Protein AF-A0A368F590-F1 (afdb_monomer_lite)

Sequence (60 aa):
MEDSKAIVHGLANATEPYHHKQMIIDTEWGGFGDRGEAEYIFTQYDKIIDERSDHPGVNS

Secondary structure (DSSP, 8-state):
---GGGGSSGGGG-SS----S-------GGGTTTTSTTGGG--HHHHHHHHTSSSTTS--

InterPro domains:
  IPR022673 Hexokinase, C-terminal [PF03727] (15-58)
  IPR043129 ATPase, nucleotide binding domain [SSF53067] (18-58)

Structure (mmCIF, N/CA/C/O backbone):
data_AF-A0A368F590-F1
#
_entry.id   AF-A0A368F590-F1
#
loop_
_atom_site.group_PDB
_atom_site.id
_atom_site.type_symbol
_atom_site.label_atom_id
_atom_site.label_alt_id
_atom_site.label_comp_id
_atom_site.label_asym_id
_atom_site.label_entity_id
_atom_site.label_seq_id
_atom_site.pdbx_PDB_ins_code
_atom_site.Cartn_x
_atom_site.Cartn_y
_atom_site.Cartn_z
_atom_site.occupancy
_atom_site.B_iso_or_equiv
_atom_site.auth_seq_id
_atom_site.auth_comp_id
_atom_site.auth_asym_id
_atom_site.auth_atom_id
_atom_site.pdbx_PDB_model_num
ATOM 1 N N . MET A 1 1 ? 0.974 -5.497 2.957 1.00 55.62 1 MET A N 1
ATOM 2 C CA . MET A 1 1 ? 1.951 -5.213 1.862 1.00 55.62 1 MET A CA 1
ATOM 3 C C . MET A 1 1 ? 3.017 -6.308 1.777 1.00 55.62 1 MET A C 1
ATOM 5 O O . MET A 1 1 ? 3.743 -6.502 2.750 1.00 55.62 1 MET A O 1
ATOM 9 N N . GLU A 1 2 ? 3.112 -7.025 0.652 1.00 57.06 2 GLU A N 1
ATOM 10 C CA . GLU A 1 2 ? 4.175 -8.019 0.423 1.00 57.06 2 GLU A CA 1
ATOM 11 C C . GLU A 1 2 ? 5.570 -7.406 0.639 1.00 57.06 2 GLU A C 1
ATOM 13 O O . GLU A 1 2 ? 5.796 -6.223 0.367 1.00 57.06 2 GLU A O 1
ATOM 18 N N . ASP A 1 3 ? 6.507 -8.196 1.172 1.00 56.94 3 ASP A N 1
ATOM 19 C CA . ASP A 1 3 ? 7.862 -7.724 1.457 1.00 56.94 3 ASP A CA 1
ATOM 20 C C . ASP A 1 3 ? 8.541 -7.341 0.131 1.00 56.94 3 ASP A C 1
ATOM 22 O O . ASP A 1 3 ? 8.948 -8.195 -0.662 1.00 56.94 3 ASP A O 1
ATOM 26 N N . SER A 1 4 ? 8.675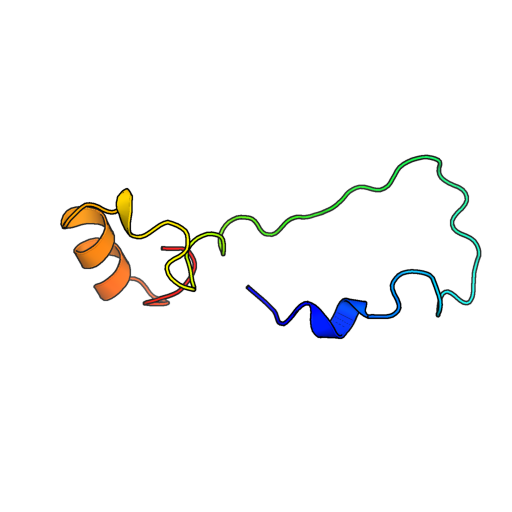 -6.034 -0.122 1.00 54.09 4 SER A N 1
ATOM 27 C CA . SER A 1 4 ? 9.245 -5.476 -1.359 1.00 54.09 4 SER A CA 1
ATOM 28 C C . SER A 1 4 ? 10.698 -5.906 -1.593 1.00 54.09 4 SER A C 1
ATOM 30 O O . SER A 1 4 ? 11.259 -5.650 -2.657 1.00 54.09 4 SER A O 1
ATOM 32 N N . LYS A 1 5 ? 11.306 -6.613 -0.628 1.00 52.19 5 LYS A N 1
ATOM 33 C CA . LYS A 1 5 ? 12.565 -7.350 -0.781 1.00 52.19 5 LYS A CA 1
ATOM 34 C C . LYS A 1 5 ? 12.556 -8.347 -1.947 1.00 52.19 5 LYS A C 1
ATOM 36 O O . LYS A 1 5 ? 13.628 -8.692 -2.435 1.00 52.19 5 LYS A O 1
ATOM 41 N N . ALA A 1 6 ? 11.393 -8.774 -2.442 1.00 50.81 6 ALA A N 1
ATOM 42 C CA . ALA A 1 6 ? 11.311 -9.563 -3.675 1.00 50.81 6 ALA A CA 1
ATOM 43 C C . ALA A 1 6 ? 11.713 -8.763 -4.938 1.00 50.81 6 ALA A C 1
ATOM 45 O O . ALA A 1 6 ? 12.175 -9.348 -5.916 1.00 50.81 6 ALA A O 1
ATOM 46 N N . ILE A 1 7 ? 11.624 -7.42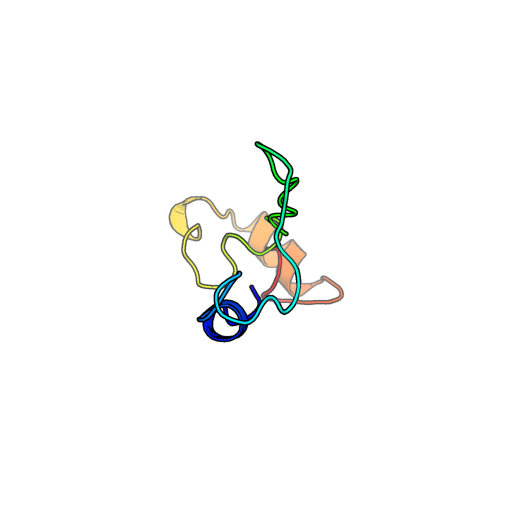5 -4.909 1.00 57.00 7 ILE A N 1
ATOM 47 C CA . ILE A 1 7 ? 11.967 -6.518 -6.022 1.00 57.00 7 ILE A CA 1
ATOM 48 C C . ILE A 1 7 ? 13.333 -5.843 -5.787 1.00 57.00 7 ILE A C 1
ATOM 50 O O . ILE A 1 7 ? 13.577 -4.723 -6.220 1.00 57.00 7 ILE A O 1
ATOM 54 N N . VAL A 1 8 ? 14.277 -6.503 -5.109 1.00 57.72 8 VAL A N 1
ATOM 55 C CA . VAL A 1 8 ? 15.637 -5.943 -4.925 1.00 57.72 8 VAL A CA 1
ATOM 56 C C . VAL A 1 8 ? 16.372 -5.788 -6.260 1.00 57.72 8 VAL A C 1
ATOM 58 O O . VAL A 1 8 ? 17.218 -4.908 -6.407 1.00 57.72 8 VAL A O 1
ATOM 61 N N . HIS A 1 9 ? 16.028 -6.609 -7.255 1.00 63.72 9 HIS A N 1
ATOM 62 C CA . HIS A 1 9 ? 16.696 -6.603 -8.553 1.00 63.72 9 HIS A CA 1
ATOM 63 C C . HIS A 1 9 ? 15.871 -5.981 -9.684 1.00 63.72 9 HIS A C 1
ATOM 65 O O . HIS A 1 9 ? 16.465 -5.586 -10.677 1.00 63.72 9 HIS A O 1
ATOM 71 N N . GLY A 1 10 ? 14.546 -5.834 -9.569 1.00 67.56 10 GLY A N 1
ATOM 72 C CA . GLY A 1 10 ? 13.715 -5.272 -10.646 1.00 67.56 10 GLY A CA 1
ATOM 73 C C . GLY A 1 10 ? 14.048 -5.860 -12.031 1.00 67.56 10 GLY A C 1
ATOM 74 O O . GLY A 1 10 ? 14.136 -7.075 -12.193 1.00 67.56 10 GLY A O 1
ATOM 75 N N . LEU A 1 11 ? 14.310 -4.995 -13.018 1.00 68.50 11 LEU A N 1
ATOM 76 C CA . LEU A 1 11 ? 14.766 -5.387 -14.363 1.00 68.50 11 LEU A CA 1
ATOM 77 C C . LEU A 1 11 ? 16.227 -5.876 -14.433 1.00 68.50 11 LEU A C 1
ATOM 79 O O . LEU A 1 11 ? 16.651 -6.331 -15.489 1.00 68.50 11 LEU A O 1
ATOM 83 N N . ALA A 1 12 ? 17.019 -5.798 -13.361 1.00 73.00 12 ALA A N 1
ATOM 84 C CA . ALA A 1 12 ? 18.435 -6.186 -13.385 1.00 73.00 12 ALA A CA 1
ATOM 85 C C . ALA A 1 12 ? 18.652 -7.675 -13.708 1.00 73.00 12 ALA A C 1
ATOM 87 O O . ALA A 1 12 ? 19.727 -8.040 -14.171 1.00 73.00 12 ALA A O 1
ATOM 88 N N . ASN A 1 13 ? 17.627 -8.510 -13.506 1.00 72.94 13 ASN A N 1
ATOM 89 C CA . ASN A 1 13 ? 17.630 -9.928 -13.875 1.00 72.94 13 ASN A CA 1
ATOM 90 C C . ASN A 1 13 ? 16.811 -10.222 -15.144 1.00 72.94 13 ASN A C 1
ATOM 92 O O . ASN A 1 13 ? 16.568 -11.388 -15.455 1.00 72.94 13 ASN A O 1
ATOM 96 N N . ALA A 1 14 ? 16.339 -9.198 -15.860 1.00 79.25 14 ALA A N 1
ATOM 97 C CA . ALA A 1 14 ? 15.601 -9.406 -17.096 1.00 79.25 14 ALA A CA 1
ATOM 98 C C . ALA A 1 14 ? 16.532 -10.025 -18.148 1.00 79.25 14 ALA A C 1
ATOM 100 O O . ALA A 1 14 ? 17.582 -9.473 -18.470 1.00 79.25 14 ALA A O 1
ATOM 101 N N . THR A 1 15 ? 16.141 -11.177 -18.689 1.00 83.69 15 THR A N 1
ATOM 102 C CA . THR A 1 15 ? 16.868 -11.836 -19.783 1.00 83.69 15 THR A CA 1
ATOM 103 C C . THR A 1 15 ? 16.596 -11.177 -21.132 1.00 83.69 15 THR A C 1
ATOM 105 O O . THR A 1 15 ? 17.375 -11.357 -22.058 1.00 83.69 15 THR A O 1
ATOM 108 N N . GLU A 1 16 ? 15.517 -10.396 -21.225 1.00 84.38 16 GLU A N 1
ATOM 109 C CA . GLU A 1 16 ? 15.087 -9.700 -22.433 1.00 84.38 16 GLU A CA 1
ATOM 110 C C . GLU A 1 16 ? 14.898 -8.197 -22.166 1.00 84.38 16 GLU A C 1
ATOM 112 O O . GLU A 1 16 ? 14.403 -7.810 -21.100 1.00 84.38 16 GLU A O 1
ATOM 117 N N . PRO A 1 17 ? 15.263 -7.325 -23.119 1.00 84.56 17 PRO A N 1
ATOM 118 C CA . PRO A 1 17 ? 15.092 -5.883 -22.982 1.00 84.56 17 PRO A CA 1
ATOM 119 C C . PRO A 1 17 ? 13.613 -5.455 -22.975 1.00 84.56 17 PRO A C 1
ATOM 121 O O . PRO A 1 17 ? 12.816 -5.858 -23.820 1.00 84.56 17 PRO A O 1
ATOM 124 N N . TYR A 1 18 ? 13.252 -4.551 -22.058 1.00 85.25 18 TYR A N 1
ATOM 125 C CA . TYR A 1 18 ? 11.933 -3.911 -22.033 1.00 85.25 18 TYR A CA 1
ATOM 126 C C . TYR A 1 18 ? 11.930 -2.665 -22.931 1.00 85.25 18 TYR A C 1
ATOM 128 O O . TYR A 1 18 ? 12.516 -1.636 -22.599 1.00 85.25 18 TYR A O 1
ATOM 136 N N . HIS A 1 19 ? 11.283 -2.755 -24.093 1.00 89.56 19 HIS A N 1
ATOM 137 C CA . HIS A 1 19 ? 11.358 -1.725 -25.139 1.00 89.56 19 HIS A CA 1
ATOM 138 C C . HIS A 1 19 ? 10.349 -0.575 -24.999 1.00 89.56 19 HIS A C 1
ATOM 140 O O . HIS A 1 19 ? 10.339 0.345 -25.821 1.00 89.56 19 HIS A O 1
ATOM 146 N N . HIS A 1 20 ? 9.482 -0.609 -23.988 1.00 88.81 20 HIS A N 1
ATOM 147 C CA . HIS A 1 20 ? 8.449 0.406 -23.815 1.00 88.81 20 HIS A CA 1
ATOM 148 C C . HIS A 1 20 ? 8.941 1.553 -22.930 1.00 88.81 20 HIS A C 1
ATOM 150 O O . HIS A 1 20 ? 9.626 1.353 -21.933 1.00 88.81 20 HIS A O 1
ATOM 156 N N . LYS A 1 21 ? 8.541 2.782 -23.274 1.00 91.75 21 LYS A N 1
ATOM 157 C CA . LYS A 1 21 ? 8.880 3.992 -22.499 1.00 91.75 21 LYS A CA 1
ATOM 158 C C . LYS A 1 21 ? 8.157 4.078 -21.154 1.00 91.75 21 LYS A C 1
ATOM 160 O O . LYS A 1 21 ? 8.506 4.913 -20.328 1.00 91.75 21 LYS A O 1
ATOM 165 N N . GLN A 1 22 ? 7.104 3.287 -20.984 1.00 90.62 22 GLN A N 1
ATOM 166 C CA . GLN A 1 22 ? 6.211 3.315 -19.835 1.00 90.62 22 GLN A CA 1
ATOM 167 C C . GLN A 1 22 ? 5.883 1.886 -19.416 1.00 90.62 22 GLN A C 1
ATOM 169 O O . GLN A 1 22 ? 5.962 0.954 -20.219 1.00 90.62 22 GLN A O 1
ATOM 174 N N . MET A 1 23 ? 5.511 1.732 -18.153 1.00 88.00 23 MET A N 1
ATOM 175 C CA . MET A 1 23 ? 5.112 0.471 -17.549 1.00 88.00 23 MET A CA 1
ATOM 176 C C . MET A 1 23 ? 3.860 0.725 -16.721 1.00 88.00 23 MET A C 1
ATOM 178 O O . MET A 1 23 ? 3.770 1.743 -16.035 1.00 88.00 23 MET A O 1
ATOM 182 N N . ILE A 1 24 ? 2.897 -0.184 -16.819 1.00 91.44 24 ILE A N 1
ATOM 183 C CA . ILE A 1 24 ? 1.755 -0.194 -15.911 1.00 91.44 24 ILE A CA 1
ATOM 184 C C . ILE A 1 24 ? 2.251 -0.796 -14.603 1.00 91.44 24 ILE A C 1
ATOM 186 O O . ILE A 1 24 ? 2.819 -1.886 -14.604 1.00 91.44 24 ILE A O 1
ATOM 190 N N . ILE A 1 25 ? 2.051 -0.063 -13.516 1.00 87.38 25 ILE A N 1
ATOM 191 C CA . ILE A 1 25 ? 2.354 -0.526 -12.171 1.00 87.38 25 ILE A CA 1
ATOM 192 C C . ILE A 1 25 ? 1.022 -0.778 -11.489 1.00 87.38 25 ILE A C 1
ATOM 194 O O . ILE A 1 25 ? 0.235 0.154 -11.322 1.00 87.38 25 ILE A O 1
ATOM 198 N N . ASP A 1 26 ? 0.787 -2.031 -11.118 1.00 90.44 26 ASP A N 1
ATOM 199 C CA . ASP A 1 26 ? -0.200 -2.332 -10.097 1.00 90.44 26 ASP A CA 1
ATOM 200 C C . ASP A 1 26 ? 0.432 -2.027 -8.742 1.00 90.44 26 ASP A C 1
ATOM 202 O O . ASP A 1 26 ? 1.503 -2.540 -8.412 1.00 90.44 26 ASP A O 1
ATOM 206 N N . THR A 1 27 ? -0.166 -1.098 -8.012 1.00 88.94 27 THR A N 1
ATOM 207 C CA . THR A 1 27 ? 0.377 -0.640 -6.736 1.00 88.94 27 THR A CA 1
ATOM 208 C C . THR A 1 27 ? -0.098 -1.490 -5.574 1.00 88.94 27 THR A C 1
ATOM 210 O O . THR A 1 27 ? 0.496 -1.380 -4.502 1.00 88.94 27 THR A O 1
ATOM 213 N N . GLU A 1 28 ? -1.167 -2.274 -5.760 1.00 90.25 28 GLU A N 1
ATOM 214 C CA . GLU A 1 28 ? -1.852 -2.990 -4.682 1.00 90.25 28 GLU A CA 1
ATOM 215 C C . GLU A 1 28 ? -2.048 -2.089 -3.448 1.00 90.25 28 GLU A C 1
ATOM 217 O O . GLU A 1 28 ? -1.766 -2.452 -2.304 1.00 90.25 28 GLU A O 1
ATOM 222 N N . TRP A 1 29 ? -2.500 -0.850 -3.693 1.00 91.19 29 TRP A N 1
ATOM 223 C CA . TRP A 1 29 ? -2.536 0.221 -2.687 1.00 91.19 29 TRP A CA 1
ATOM 224 C C . TRP A 1 29 ? -3.465 -0.053 -1.498 1.00 91.19 29 TRP A C 1
ATOM 226 O O . TRP A 1 29 ? -3.439 0.708 -0.535 1.00 91.19 29 TRP A O 1
ATOM 236 N N . GLY A 1 30 ? -4.268 -1.122 -1.566 1.00 90.44 30 GLY A N 1
ATOM 237 C CA . GLY A 1 30 ? -5.144 -1.550 -0.483 1.00 90.44 30 GLY A CA 1
ATOM 238 C C . GLY A 1 30 ? -4.356 -1.809 0.795 1.00 90.44 30 GLY A C 1
ATOM 239 O O . GLY A 1 30 ? -4.830 -1.445 1.855 1.00 90.44 30 GLY A O 1
ATOM 240 N N . GLY A 1 31 ? -3.117 -2.304 0.692 1.00 89.06 31 GLY A N 1
ATOM 241 C CA . GLY A 1 31 ? -2.264 -2.577 1.854 1.00 89.06 31 GLY A CA 1
ATOM 242 C C . GLY A 1 31 ? -1.555 -1.352 2.447 1.00 89.06 31 GLY A C 1
ATOM 243 O O . GLY A 1 31 ? -0.593 -1.503 3.208 1.00 89.06 31 GLY A O 1
ATOM 244 N N . PHE A 1 32 ? -1.925 -0.133 2.045 1.00 91.00 32 PHE A N 1
ATOM 245 C CA . PHE A 1 32 ? -1.415 1.087 2.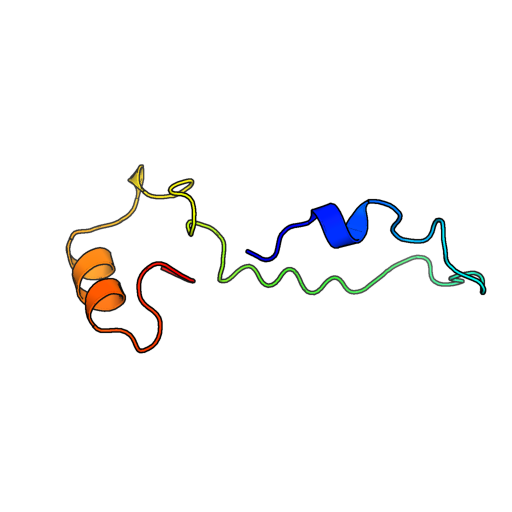666 1.00 91.00 32 PHE A CA 1
ATOM 246 C C . PHE A 1 32 ? -2.087 1.297 4.026 1.00 91.00 32 PHE A C 1
ATOM 248 O O . PHE A 1 32 ? -3.296 1.453 4.090 1.00 91.00 32 PHE A O 1
ATOM 255 N N . GLY A 1 33 ? -1.296 1.371 5.099 1.00 90.75 33 GLY A N 1
ATOM 256 C CA . GLY A 1 33 ? -1.811 1.502 6.467 1.00 90.75 33 GLY A CA 1
ATOM 257 C C . GLY A 1 33 ? -1.666 0.229 7.303 1.00 90.75 33 GLY A C 1
ATOM 258 O O . GLY A 1 33 ? -1.666 0.333 8.528 1.00 90.75 33 GLY A O 1
ATOM 259 N N . ASP A 1 34 ? -1.406 -0.925 6.672 1.00 91.19 34 ASP A N 1
ATOM 260 C CA . ASP A 1 34 ? -1.212 -2.233 7.328 1.00 91.19 34 ASP A CA 1
ATOM 261 C C . ASP A 1 34 ? -0.148 -2.231 8.443 1.00 91.19 34 ASP A C 1
ATOM 263 O O . ASP A 1 34 ? -0.165 -3.087 9.326 1.00 91.19 34 ASP A O 1
ATOM 267 N N . ARG A 1 35 ? 0.835 -1.317 8.406 1.00 89.25 35 ARG A N 1
ATOM 268 C CA . ARG A 1 35 ? 1.893 -1.213 9.430 1.00 89.25 35 ARG A CA 1
ATOM 269 C C . ARG A 1 35 ? 1.752 0.048 10.282 1.00 89.25 35 ARG A C 1
ATOM 271 O O . ARG A 1 35 ? 2.732 0.510 10.869 1.00 89.25 35 ARG A O 1
ATOM 278 N N . GLY A 1 36 ? 0.544 0.603 10.354 1.00 90.56 36 GLY A N 1
ATOM 279 C CA . GLY A 1 36 ? 0.213 1.764 11.175 1.00 90.56 36 GLY A CA 1
ATOM 280 C C . GLY A 1 36 ? 0.585 3.108 10.549 1.00 90.56 36 GLY A C 1
ATOM 281 O O . GLY A 1 36 ? 0.457 4.136 11.213 1.00 90.56 36 GLY A O 1
ATOM 282 N N . GLU A 1 37 ? 1.008 3.152 9.277 1.00 92.88 37 GLU A N 1
ATOM 283 C CA . GLU A 1 37 ? 1.372 4.407 8.596 1.00 92.88 37 GLU A CA 1
ATOM 284 C C . GLU A 1 37 ? 0.212 5.420 8.547 1.00 92.88 37 GLU A C 1
ATOM 286 O O . GLU A 1 37 ? 0.451 6.626 8.464 1.00 92.88 37 GLU A O 1
ATOM 291 N N . ALA A 1 38 ? -1.032 4.935 8.621 1.00 92.31 38 ALA A N 1
ATOM 292 C CA . ALA A 1 38 ? -2.260 5.723 8.559 1.00 92.31 38 ALA A CA 1
ATOM 293 C C . ALA A 1 38 ? -3.076 5.713 9.867 1.00 92.31 38 ALA A C 1
ATOM 295 O O . ALA A 1 38 ? -4.194 6.219 9.893 1.00 92.31 38 ALA A O 1
ATOM 296 N N . GLU A 1 39 ? -2.546 5.203 10.986 1.00 92.50 39 GLU A N 1
ATOM 297 C CA . GLU A 1 39 ? -3.362 5.030 12.202 1.00 92.50 39 GLU A CA 1
ATOM 298 C C . GLU A 1 39 ? -3.932 6.357 12.750 1.00 92.50 39 GLU A C 1
ATOM 300 O O . GLU A 1 39 ? -4.998 6.385 13.363 1.00 92.50 39 GLU A O 1
ATOM 305 N N . TYR A 1 40 ? -3.275 7.484 12.464 1.00 95.06 40 TYR A N 1
ATOM 306 C CA . TYR A 1 40 ? -3.710 8.818 12.886 1.00 95.06 40 TYR A CA 1
ATOM 307 C C . TYR A 1 40 ? -5.026 9.299 12.246 1.00 95.06 40 TYR A C 1
ATOM 309 O O . TYR A 1 40 ? -5.604 10.270 12.739 1.00 95.06 40 TYR A O 1
ATOM 317 N N . ILE A 1 41 ? -5.496 8.658 11.168 1.00 95.12 41 ILE A N 1
ATOM 318 C CA . ILE A 1 41 ? -6.786 8.970 10.527 1.00 95.12 41 ILE A CA 1
ATOM 319 C C . ILE A 1 41 ? -7.877 7.938 10.823 1.00 95.12 41 ILE A C 1
ATOM 321 O O . ILE A 1 41 ? -9.040 8.215 10.533 1.00 95.12 41 ILE A O 1
ATOM 325 N N . PHE A 1 42 ? -7.540 6.785 11.411 1.00 94.81 42 PHE A N 1
ATOM 326 C CA . PHE A 1 42 ? -8.517 5.726 11.660 1.00 94.81 42 PHE A CA 1
ATOM 327 C C . PHE A 1 42 ? -9.467 6.103 12.786 1.00 94.81 42 PHE A C 1
ATOM 329 O O . PHE A 1 42 ? -9.075 6.481 13.895 1.00 94.81 42 PHE A O 1
ATOM 336 N N . THR A 1 43 ? -10.752 5.945 12.507 1.00 96.94 43 THR A N 1
ATOM 337 C CA . THR A 1 43 ? -11.806 6.092 13.494 1.00 96.94 43 THR A CA 1
ATOM 338 C C . THR A 1 43 ? -12.010 4.785 14.258 1.00 96.94 43 THR A C 1
ATOM 340 O O . THR A 1 43 ? -11.504 3.721 13.907 1.00 96.94 43 THR A O 1
ATOM 343 N N . GLN A 1 44 ? -12.820 4.841 15.315 1.00 97.25 44 GLN A N 1
ATOM 344 C CA . GLN A 1 44 ? -13.268 3.630 16.007 1.00 97.25 44 GLN A CA 1
ATOM 345 C C . GLN A 1 44 ? -14.065 2.680 15.096 1.00 97.25 44 GLN A C 1
ATOM 347 O O . GLN A 1 44 ? -14.097 1.482 15.351 1.00 97.25 44 GLN A O 1
ATOM 352 N N . TYR A 1 45 ? -14.724 3.203 14.056 1.00 97.12 45 TYR A N 1
ATOM 353 C CA . TYR A 1 45 ? -15.551 2.396 13.163 1.00 97.12 45 TYR A CA 1
ATOM 354 C C . TYR A 1 45 ? -14.691 1.563 12.217 1.00 97.12 45 TYR A C 1
ATOM 356 O O . TYR A 1 45 ? -14.996 0.390 12.028 1.00 97.12 45 TYR A O 1
ATOM 364 N N . ASP A 1 46 ? -13.598 2.137 11.711 1.00 95.81 46 ASP A N 1
ATOM 365 C CA . ASP A 1 46 ? -12.633 1.436 10.856 1.00 95.81 46 ASP A CA 1
ATOM 366 C C . ASP A 1 46 ? -12.040 0.235 11.607 1.00 95.81 46 ASP A C 1
ATOM 368 O O . ASP A 1 46 ? -12.064 -0.886 11.109 1.00 95.81 46 ASP A O 1
ATOM 372 N N . LYS A 1 47 ? -11.669 0.429 12.883 1.00 94.06 47 LYS A N 1
ATOM 373 C CA . LYS A 1 47 ? -11.172 -0.645 13.764 1.00 94.06 47 LYS A CA 1
ATOM 374 C C . LYS A 1 47 ? -12.195 -1.769 13.971 1.00 94.06 47 LYS A C 1
ATOM 376 O O . LYS A 1 47 ? -11.852 -2.940 13.878 1.00 94.06 47 LYS A O 1
ATOM 381 N N . ILE A 1 48 ? -13.465 -1.431 14.211 1.00 97.00 48 ILE A N 1
ATOM 382 C CA . ILE A 1 48 ? -14.535 -2.431 14.390 1.00 97.00 48 ILE A CA 1
ATOM 383 C C . ILE A 1 48 ? -14.790 -3.222 13.100 1.00 97.00 48 ILE A C 1
ATOM 385 O O . ILE A 1 48 ? -15.132 -4.405 13.16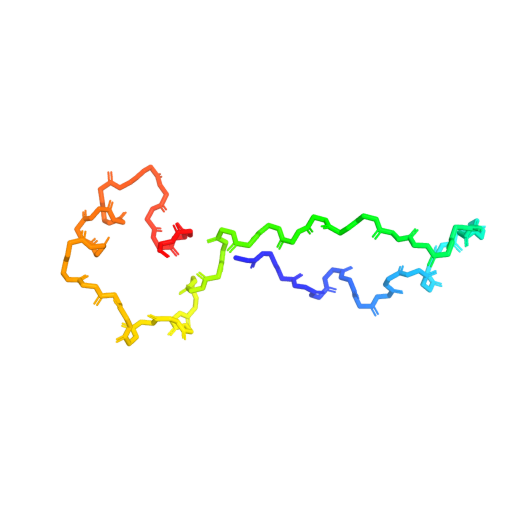2 1.00 97.00 48 ILE A O 1
ATOM 389 N N . ILE A 1 49 ? -14.704 -2.562 11.942 1.00 95.88 49 ILE A N 1
ATOM 390 C CA . ILE A 1 49 ? -14.884 -3.209 10.640 1.00 95.88 49 ILE A CA 1
ATOM 391 C C . ILE A 1 49 ? -13.720 -4.163 10.374 1.00 95.88 49 ILE A C 1
ATOM 393 O O . ILE A 1 49 ? -13.975 -5.322 10.051 1.00 95.88 49 ILE A O 1
ATOM 397 N N . ASP A 1 50 ? -12.482 -3.709 10.573 1.00 95.25 50 ASP A N 1
ATOM 398 C CA . ASP A 1 50 ? -11.275 -4.522 10.403 1.00 95.25 50 ASP A CA 1
ATOM 399 C C . ASP A 1 50 ? -11.310 -5.786 11.277 1.00 95.25 50 ASP A C 1
ATOM 401 O O . ASP A 1 50 ? -11.182 -6.898 10.764 1.00 95.25 50 ASP A O 1
ATOM 405 N N . GLU A 1 51 ? -11.637 -5.640 12.568 1.00 96.06 51 GLU A N 1
ATOM 406 C CA . GLU A 1 51 ? -11.772 -6.749 13.529 1.00 96.06 51 GLU A CA 1
ATOM 407 C C . GLU A 1 51 ? -12.809 -7.813 13.122 1.00 96.06 51 GLU A C 1
ATOM 409 O O . GLU A 1 51 ? -12.754 -8.950 13.597 1.00 96.06 51 GLU A O 1
ATOM 414 N N . ARG A 1 52 ? -13.785 -7.454 12.280 1.00 96.75 52 ARG A N 1
ATOM 415 C CA . ARG A 1 52 ? -14.873 -8.337 11.823 1.00 96.75 52 ARG A CA 1
ATOM 416 C C . ARG A 1 52 ? -14.742 -8.754 10.362 1.00 96.75 52 ARG A C 1
ATOM 418 O O . ARG A 1 52 ? -15.642 -9.423 9.853 1.00 96.75 52 ARG A O 1
ATOM 425 N N . SER A 1 53 ? -13.682 -8.326 9.689 1.00 95.25 53 SER A N 1
ATOM 426 C CA . SER A 1 53 ? -13.424 -8.674 8.299 1.00 95.25 53 SER A CA 1
ATOM 427 C C . SER A 1 53 ? -12.911 -10.113 8.173 1.00 95.25 53 SER A C 1
ATOM 429 O O . SER A 1 53 ? -12.492 -10.734 9.151 1.00 95.25 53 SER A O 1
ATOM 431 N N . ASP A 1 54 ? -12.921 -10.643 6.949 1.00 95.75 54 ASP A N 1
ATOM 432 C CA . ASP A 1 54 ? -12.354 -11.967 6.664 1.00 95.75 54 ASP A CA 1
ATOM 433 C C . ASP A 1 54 ? -10.825 -12.005 6.861 1.00 95.75 54 ASP A C 1
ATOM 435 O O . ASP A 1 54 ? -10.258 -13.076 7.081 1.00 95.75 54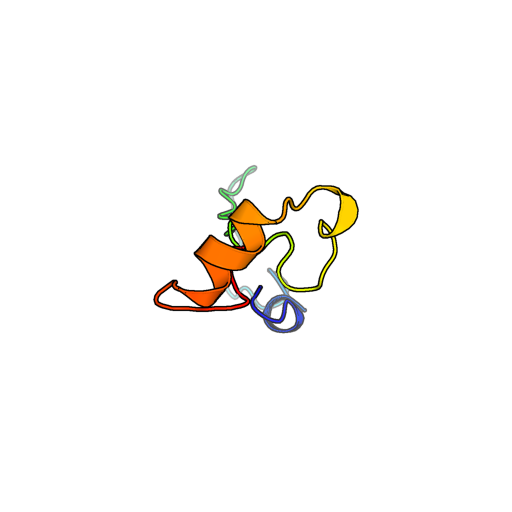 ASP A O 1
ATOM 439 N N . HIS A 1 55 ? -10.156 -10.845 6.804 1.00 91.31 55 HIS A N 1
ATOM 440 C CA . HIS A 1 55 ? -8.706 -10.716 6.958 1.00 91.31 55 HIS A CA 1
ATOM 441 C C . HIS A 1 55 ? -8.351 -9.526 7.870 1.00 91.31 55 HIS A C 1
ATOM 443 O O . HIS A 1 55 ? -7.951 -8.479 7.369 1.00 91.31 55 HIS A O 1
ATOM 449 N N . PRO A 1 56 ? -8.475 -9.671 9.202 1.00 93.38 56 PRO A N 1
ATOM 450 C CA . PRO A 1 56 ? -8.168 -8.587 10.133 1.00 93.38 56 PRO A CA 1
ATOM 451 C C . PRO A 1 56 ? -6.697 -8.153 10.090 1.00 93.38 56 PRO A C 1
ATOM 453 O O . PRO A 1 56 ? -5.795 -8.995 9.998 1.00 93.38 56 PRO A O 1
ATOM 456 N N . GLY A 1 57 ? -6.456 -6.849 10.233 1.00 89.12 57 GLY A N 1
ATOM 457 C CA . GLY A 1 57 ? -5.126 -6.242 10.287 1.00 89.12 57 GLY A CA 1
ATOM 458 C C . GLY A 1 57 ? -4.436 -6.093 8.931 1.00 89.12 57 GLY A C 1
ATOM 459 O O . GLY A 1 57 ? -3.229 -5.843 8.895 1.00 89.12 57 GLY A O 1
ATOM 460 N N . VAL A 1 58 ? -5.164 -6.286 7.828 1.00 87.25 58 VAL A N 1
ATOM 461 C CA . VAL A 1 58 ? -4.673 -6.034 6.471 1.00 87.25 58 VAL A CA 1
ATOM 462 C C . VAL A 1 58 ? -5.736 -5.336 5.634 1.00 87.25 58 VAL A C 1
ATOM 464 O O . VAL A 1 58 ? -6.918 -5.662 5.698 1.00 87.25 58 VAL A O 1
ATOM 467 N N . ASN A 1 59 ? -5.286 -4.431 4.772 1.00 77.81 59 ASN A N 1
ATOM 468 C CA . ASN A 1 59 ? -6.121 -3.582 3.932 1.00 77.81 59 ASN A CA 1
ATOM 469 C C . ASN A 1 59 ? -7.169 -2.780 4.725 1.00 77.81 59 ASN A C 1
ATOM 471 O O . ASN A 1 59 ? -8.309 -2.625 4.273 1.00 77.81 59 ASN A O 1
ATOM 475 N N . SER A 1 60 ? -6.767 -2.344 5.920 1.00 65.62 60 SER A N 1
ATOM 476 C CA . SER A 1 60 ? -7.580 -1.653 6.925 1.00 65.62 60 SER A CA 1
ATOM 477 C C . SER A 1 60 ?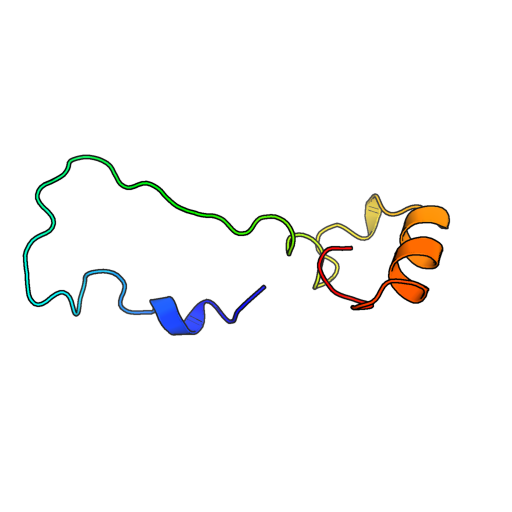 -7.649 -0.145 6.694 1.00 65.62 60 SER A C 1
ATOM 479 O O . SER A 1 60 ? -6.681 0.418 6.134 1.00 65.62 60 SER A O 1
#

Organism: Ancylostoma caninum (NCBI:txid29170)

pLDDT: mean 84.09, std 13.82, range [50.81, 97.25]

Foldseek 3Di:
DPDCVVCPCPCVPPPDDDPDPDDDDDPVCLQPCLVPPPVVPDDPVNQVCLVPDPHHSGSD

Radius of gyration: 16.83 Å; chains: 1; bounding box: 34×21×41 Å